Protein AF-A0A7S0WTQ1-F1 (afdb_monomer)

Organism: NCBI:txid1034604

Solvent-accessible surface area (backbone atoms only — not comparable to full-atom values): 6253 Å² total; per-residue (Å²): 131,86,50,66,30,55,54,42,41,50,51,45,52,50,55,63,58,44,78,76,57,76,97,70,66,87,62,72,41,68,65,56,55,48,52,49,48,54,59,39,61,77,39,40,82,76,46,52,39,61,47,46,14,42,35,38,29,27,28,16,75,68,66,48,78,50,63,68,52,49,51,51,46,43,53,32,57,71,69,43,57,97,82,48,52,53,72,73,29,52,54,34,29,51,53,8,29,54,55,49,70,38,86,56,68,75,65,63,75,82,112

Structure (mmCIF, N/CA/C/O backbone):
data_AF-A0A7S0WTQ1-F1
#
_entry.id   AF-A0A7S0WTQ1-F1
#
loop_
_atom_site.group_PDB
_atom_site.id
_atom_site.type_symbol
_atom_site.label_atom_id
_atom_site.label_alt_id
_atom_site.label_comp_id
_atom_site.label_asym_id
_atom_site.label_entity_id
_atom_site.label_seq_id
_atom_site.pdbx_PDB_ins_code
_atom_site.Cartn_x
_atom_site.Cartn_y
_atom_site.Cartn_z
_atom_site.occupancy
_atom_site.B_iso_or_equiv
_atom_site.auth_seq_id
_atom_site.auth_comp_id
_atom_site.auth_asym_id
_atom_site.auth_atom_id
_atom_site.pdbx_PDB_model_num
ATOM 1 N N . PRO A 1 1 ? -8.232 14.805 -10.580 1.00 51.22 1 PRO A N 1
ATOM 2 C CA . PRO A 1 1 ? -6.791 14.499 -10.389 1.00 51.22 1 PRO A CA 1
ATOM 3 C C . PRO A 1 1 ? -6.658 12.988 -10.179 1.00 51.22 1 PRO A C 1
ATOM 5 O O . PRO A 1 1 ? -7.501 12.440 -9.477 1.00 51.22 1 PRO A O 1
ATOM 8 N N . LEU A 1 2 ? -5.696 12.313 -10.818 1.00 58.34 2 LEU A N 1
ATOM 9 C CA . LEU A 1 2 ? -5.459 10.882 -10.573 1.00 58.34 2 LEU A CA 1
ATOM 10 C C . LEU A 1 2 ? -5.000 10.687 -9.125 1.00 58.34 2 LEU A C 1
ATOM 12 O O . LEU A 1 2 ? -4.160 11.450 -8.641 1.00 58.34 2 LEU A O 1
ATOM 16 N N . SER A 1 3 ? -5.571 9.703 -8.428 1.00 71.94 3 SER A N 1
ATOM 17 C CA . SER A 1 3 ? -5.115 9.362 -7.083 1.00 71.94 3 SER A CA 1
ATOM 18 C C . SER A 1 3 ? -3.726 8.714 -7.157 1.00 71.94 3 SER A C 1
ATOM 20 O O . SER A 1 3 ? -3.349 8.126 -8.172 1.00 71.94 3 SER A O 1
ATOM 22 N N . ILE A 1 4 ? -2.947 8.805 -6.077 1.00 72.88 4 ILE A N 1
ATOM 23 C CA . ILE A 1 4 ? -1.618 8.171 -5.996 1.00 72.88 4 ILE A CA 1
ATOM 24 C C . ILE A 1 4 ? -1.737 6.649 -6.193 1.00 72.88 4 ILE A C 1
ATOM 26 O O . ILE A 1 4 ? -0.883 6.033 -6.831 1.00 72.88 4 ILE A O 1
ATOM 30 N N . ALA A 1 5 ? -2.834 6.058 -5.708 1.00 70.00 5 ALA A N 1
ATOM 31 C CA . ALA A 1 5 ? -3.151 4.650 -5.907 1.00 70.00 5 ALA A CA 1
ATOM 32 C C . ALA A 1 5 ? -3.352 4.309 -7.393 1.00 70.00 5 ALA A C 1
ATOM 34 O O . ALA A 1 5 ? -2.808 3.312 -7.861 1.00 70.00 5 ALA A O 1
ATOM 35 N N . ASP A 1 6 ? -4.058 5.153 -8.152 1.00 72.25 6 ASP A N 1
ATOM 36 C CA . ASP A 1 6 ? -4.261 4.943 -9.592 1.00 72.25 6 ASP A CA 1
ATOM 37 C C . ASP A 1 6 ? -2.953 5.080 -10.380 1.00 72.25 6 ASP A C 1
ATOM 39 O O . ASP A 1 6 ? -2.714 4.323 -11.320 1.00 72.25 6 ASP A O 1
ATOM 43 N N . ALA A 1 7 ? -2.086 6.017 -9.984 1.00 72.44 7 ALA A N 1
ATOM 44 C CA . ALA A 1 7 ? -0.779 6.207 -10.611 1.00 72.44 7 ALA A CA 1
ATOM 45 C C . ALA A 1 7 ? 0.137 4.987 -10.408 1.00 72.44 7 ALA A C 1
ATOM 47 O O . ALA A 1 7 ? 0.752 4.509 -11.363 1.00 72.44 7 ALA A O 1
ATOM 48 N N . LEU A 1 8 ? 0.185 4.439 -9.189 1.00 71.69 8 LEU A N 1
ATOM 49 C CA . LEU A 1 8 ? 0.946 3.220 -8.893 1.00 71.69 8 LEU A CA 1
ATOM 50 C C . LEU A 1 8 ? 0.338 1.986 -9.557 1.00 71.69 8 LEU A C 1
ATOM 52 O O . LEU A 1 8 ? 1.070 1.157 -10.094 1.00 71.69 8 LEU A O 1
ATOM 56 N N . TYR A 1 9 ? -0.989 1.883 -9.581 1.00 73.62 9 TYR A N 1
ATOM 57 C CA . TYR A 1 9 ? -1.671 0.801 -10.278 1.00 73.62 9 TYR A CA 1
ATOM 58 C C . TYR A 1 9 ? -1.364 0.830 -11.780 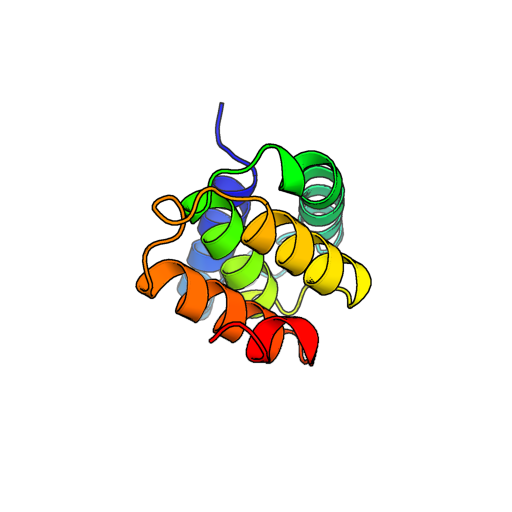1.00 73.62 9 TYR A C 1
ATOM 60 O O . TYR A 1 9 ? -1.028 -0.198 -12.365 1.00 73.62 9 TYR A O 1
ATOM 68 N N . ALA A 1 10 ? -1.395 2.007 -12.410 1.00 73.19 10 ALA A N 1
ATOM 69 C CA . ALA A 1 10 ? -0.997 2.162 -13.806 1.00 73.19 10 ALA A CA 1
ATOM 70 C C . ALA A 1 10 ? 0.472 1.762 -14.029 1.00 73.19 10 ALA A C 1
ATOM 72 O O . ALA A 1 10 ? 0.759 1.033 -14.979 1.00 73.19 10 ALA A O 1
ATOM 73 N N . ALA A 1 11 ? 1.384 2.159 -13.134 1.00 68.56 11 ALA A N 1
ATOM 74 C CA . ALA A 1 11 ? 2.796 1.777 -13.205 1.00 68.56 11 ALA A CA 1
ATOM 75 C C . ALA A 1 11 ? 2.993 0.252 -13.130 1.00 68.56 11 ALA A C 1
ATOM 77 O O . ALA A 1 11 ? 3.729 -0.318 -13.935 1.00 68.56 11 ALA A O 1
ATOM 78 N N . VAL A 1 12 ? 2.271 -0.429 -12.237 1.00 72.56 12 VAL A N 1
ATOM 79 C CA . VAL A 1 12 ? 2.254 -1.898 -12.146 1.00 72.56 12 VAL A CA 1
ATOM 80 C C . VAL A 1 12 ? 1.747 -2.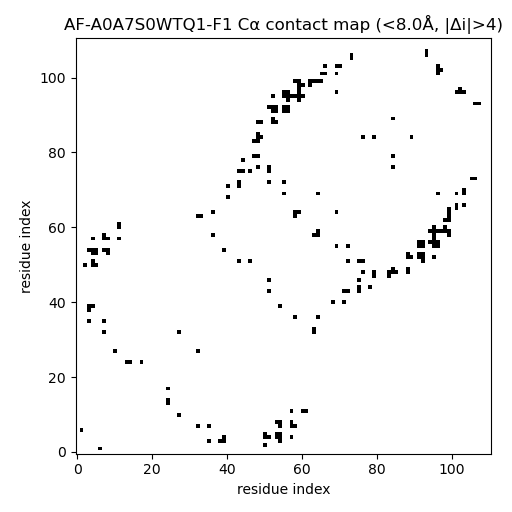537 -13.434 1.00 72.56 12 VAL A C 1
ATOM 82 O O . VAL A 1 12 ? 2.347 -3.489 -13.930 1.00 72.56 12 VAL A O 1
ATOM 85 N N . GLN A 1 13 ? 0.656 -2.024 -14.003 1.00 76.25 13 GLN A N 1
ATOM 86 C CA . GLN A 1 13 ? 0.086 -2.577 -15.232 1.00 76.25 13 GLN A CA 1
ATOM 87 C C . GLN A 1 13 ? 1.032 -2.395 -16.424 1.00 76.25 13 GLN A C 1
ATOM 89 O O . GLN A 1 13 ? 1.169 -3.309 -17.237 1.00 76.25 13 GLN A O 1
ATOM 94 N N . VAL A 1 14 ? 1.745 -1.267 -16.488 1.00 69.00 14 VAL A N 1
ATOM 95 C CA . VAL A 1 14 ? 2.813 -1.032 -17.470 1.00 69.00 14 VAL A CA 1
ATOM 96 C C . VAL A 1 14 ? 3.983 -1.989 -17.248 1.00 69.00 14 VAL A C 1
ATOM 98 O O . VAL A 1 14 ? 4.453 -2.584 -18.213 1.00 69.00 14 VAL A O 1
ATOM 101 N N . GLN A 1 15 ? 4.418 -2.214 -16.006 1.00 66.44 15 GLN A N 1
ATOM 102 C CA . GLN A 1 15 ? 5.483 -3.172 -15.691 1.00 66.44 15 GLN A CA 1
ATOM 103 C C . GLN A 1 15 ? 5.103 -4.606 -16.093 1.00 66.44 15 GLN A C 1
ATOM 105 O O . GLN A 1 15 ? 5.905 -5.315 -16.700 1.00 66.44 15 GLN A O 1
ATOM 110 N N . ARG A 1 16 ? 3.858 -5.022 -15.827 1.00 64.56 16 ARG A N 1
ATOM 111 C CA . ARG A 1 16 ? 3.332 -6.332 -16.245 1.00 64.56 16 ARG A CA 1
ATOM 112 C C . ARG A 1 16 ? 3.268 -6.454 -17.766 1.00 64.56 16 ARG A C 1
ATOM 114 O O . ARG A 1 16 ? 3.714 -7.465 -18.300 1.00 64.56 16 ARG A O 1
ATOM 121 N N . ALA A 1 17 ? 2.786 -5.426 -18.463 1.00 62.34 17 ALA A N 1
ATOM 122 C CA . ALA A 1 17 ? 2.731 -5.399 -19.927 1.00 62.34 17 ALA A CA 1
ATOM 123 C C . ALA A 1 17 ? 4.131 -5.336 -20.579 1.00 62.34 17 ALA A C 1
ATOM 125 O O . ALA A 1 17 ? 4.357 -5.924 -21.637 1.00 62.34 17 ALA A O 1
ATOM 126 N N . GLY A 1 18 ? 5.090 -4.676 -19.925 1.00 53.81 18 GLY A N 1
ATOM 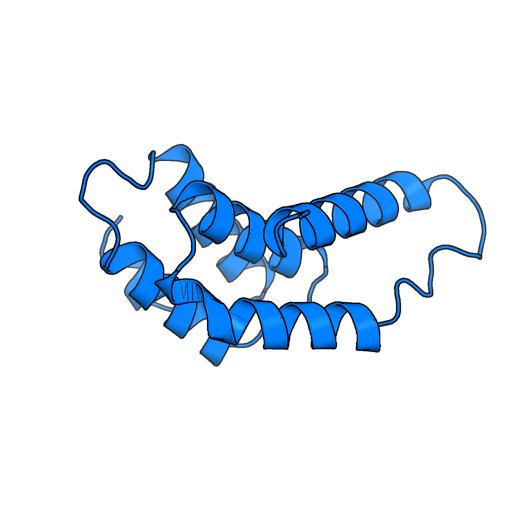127 C CA . GLY A 1 18 ? 6.475 -4.504 -20.372 1.00 53.81 18 GLY A CA 1
ATOM 128 C C . GLY A 1 18 ? 7.323 -5.778 -20.341 1.00 53.81 18 GLY A C 1
ATOM 129 O O . GLY A 1 18 ? 8.377 -5.818 -20.970 1.00 53.81 18 GLY A O 1
ATOM 130 N N . THR A 1 19 ? 6.845 -6.855 -19.709 1.00 52.50 19 THR A N 1
ATOM 131 C CA . THR A 1 19 ? 7.479 -8.183 -19.807 1.00 52.50 19 THR A CA 1
ATOM 132 C C . THR A 1 19 ? 7.403 -8.794 -21.215 1.00 52.50 19 THR A C 1
ATOM 134 O O . THR A 1 19 ? 8.044 -9.812 -21.463 1.00 52.50 19 THR A O 1
ATOM 137 N N . SER A 1 20 ? 6.675 -8.172 -22.157 1.00 49.88 20 SER A N 1
ATOM 138 C CA . SER A 1 20 ? 6.542 -8.653 -23.541 1.00 49.88 20 SER A CA 1
ATOM 139 C C . SER A 1 20 ? 7.278 -7.841 -24.616 1.00 49.88 20 SER A C 1
ATOM 141 O O . SER A 1 20 ? 7.308 -8.301 -25.754 1.00 49.88 20 SER A O 1
ATOM 143 N N . SER A 1 21 ? 7.895 -6.681 -24.338 1.00 45.69 21 SER A N 1
ATOM 144 C CA . SER A 1 21 ? 8.744 -6.038 -25.359 1.00 45.69 21 SER A CA 1
ATOM 145 C C . SER A 1 21 ? 9.658 -4.923 -24.839 1.00 45.69 21 SER A C 1
ATOM 147 O O . SER A 1 21 ? 9.200 -3.904 -24.334 1.00 45.69 21 SER A O 1
ATOM 149 N N . SER A 1 22 ? 10.956 -5.127 -25.081 1.00 42.31 22 SER A N 1
ATOM 150 C CA . SER A 1 22 ? 11.982 -4.130 -25.421 1.00 42.31 22 SER A CA 1
ATOM 151 C C . SER A 1 22 ? 12.202 -2.931 -24.478 1.00 42.31 22 SER A C 1
ATOM 153 O O . SER A 1 22 ? 11.555 -1.892 -24.564 1.00 42.31 22 SER A O 1
ATOM 155 N N . SER A 1 23 ? 13.233 -3.077 -23.638 1.00 47.50 23 SER A N 1
ATOM 156 C CA . SER A 1 23 ? 14.350 -2.140 -23.384 1.00 47.50 23 SER A CA 1
ATOM 157 C C . SER A 1 23 ? 14.120 -0.679 -22.950 1.00 47.50 23 SER A C 1
ATOM 159 O O . SER A 1 23 ? 15.092 -0.053 -22.539 1.00 47.50 23 SER A O 1
ATOM 161 N N . ASN A 1 24 ? 12.897 -0.141 -22.940 1.00 46.62 24 ASN A N 1
ATOM 162 C CA . ASN A 1 24 ? 12.596 1.219 -22.454 1.00 46.62 24 ASN A CA 1
ATOM 163 C C . ASN A 1 24 ? 11.760 1.255 -21.159 1.00 46.62 24 ASN A C 1
ATOM 165 O O . ASN A 1 24 ? 11.649 2.307 -20.536 1.00 46.62 24 ASN A O 1
ATOM 169 N N . ALA A 1 25 ? 11.198 0.123 -20.719 1.00 45.06 25 ALA A N 1
ATOM 170 C CA . ALA A 1 25 ? 10.373 0.026 -19.506 1.00 45.06 25 ALA A CA 1
ATOM 171 C C . ALA A 1 25 ? 11.183 -0.093 -18.196 1.00 45.06 25 ALA A C 1
ATOM 173 O O . ALA A 1 25 ? 10.628 0.053 -17.112 1.00 45.06 25 ALA A O 1
ATOM 174 N N . SER A 1 26 ? 12.499 -0.323 -18.273 1.00 48.19 26 SER A N 1
ATOM 175 C CA . SER A 1 26 ? 13.377 -0.536 -17.107 1.00 48.19 26 SER A CA 1
ATOM 176 C C . SER A 1 26 ? 13.651 0.726 -16.279 1.00 48.19 26 SER A C 1
ATOM 178 O O . SER A 1 26 ? 14.381 0.670 -15.293 1.00 48.19 26 SER A O 1
ATOM 180 N N . ARG A 1 27 ? 13.093 1.867 -16.692 1.00 48.81 27 ARG A N 1
ATOM 181 C CA . ARG A 1 27 ? 13.162 3.153 -15.995 1.00 48.81 27 ARG A CA 1
ATOM 182 C C . ARG A 1 27 ? 11.767 3.729 -15.762 1.00 48.81 27 ARG A C 1
ATOM 184 O O . ARG A 1 27 ? 11.553 4.926 -15.927 1.00 48.81 27 ARG A O 1
ATOM 191 N N . VAL A 1 28 ? 10.807 2.912 -15.328 1.00 53.97 28 VAL A N 1
ATOM 192 C CA . VAL A 1 28 ? 9.903 3.461 -14.307 1.00 53.97 28 VAL A CA 1
ATOM 193 C C . VAL A 1 28 ? 10.834 3.807 -13.146 1.00 53.97 28 VAL A C 1
ATOM 195 O O . VAL A 1 28 ? 11.310 2.917 -12.448 1.00 53.97 28 VAL A O 1
ATOM 198 N N . ASP A 1 29 ? 11.256 5.073 -13.101 1.00 65.81 29 ASP A N 1
ATOM 199 C CA . ASP A 1 29 ? 12.357 5.545 -12.268 1.00 65.81 29 ASP A CA 1
ATOM 200 C C . ASP A 1 29 ? 12.113 5.083 -10.833 1.00 65.81 29 ASP A C 1
ATOM 202 O O . ASP A 1 29 ? 11.067 5.380 -10.256 1.00 65.81 29 ASP A O 1
ATOM 206 N N . ALA A 1 30 ? 13.066 4.363 -10.239 1.00 66.81 30 ALA A N 1
ATOM 207 C CA . ALA A 1 30 ? 12.977 3.995 -8.827 1.00 66.81 30 ALA A CA 1
ATOM 208 C C . ALA A 1 30 ? 12.726 5.247 -7.963 1.00 66.81 30 ALA A C 1
ATOM 210 O O . ALA A 1 30 ? 11.959 5.199 -7.007 1.00 66.81 30 ALA A O 1
ATOM 211 N N . ALA A 1 31 ? 13.266 6.397 -8.389 1.00 69.94 31 ALA A N 1
ATOM 212 C CA . ALA A 1 31 ? 12.992 7.710 -7.818 1.00 69.94 31 ALA A CA 1
ATOM 213 C C . ALA A 1 31 ? 11.521 8.156 -7.957 1.00 69.94 31 ALA A C 1
ATOM 215 O O . ALA A 1 31 ? 10.976 8.749 -7.032 1.00 69.94 31 ALA A O 1
ATOM 216 N N . ALA A 1 32 ? 10.852 7.860 -9.075 1.00 74.31 32 ALA A N 1
ATOM 217 C CA . ALA A 1 32 ? 9.433 8.162 -9.269 1.00 74.31 32 ALA A CA 1
ATOM 218 C C . ALA A 1 32 ? 8.537 7.262 -8.404 1.00 74.31 32 ALA A C 1
ATOM 220 O O . ALA A 1 32 ? 7.580 7.750 -7.804 1.00 74.31 32 ALA A O 1
ATOM 221 N N . ILE A 1 33 ? 8.868 5.972 -8.286 1.00 73.06 33 ILE A N 1
ATOM 222 C CA . ILE A 1 33 ? 8.169 5.049 -7.377 1.00 73.06 33 ILE A CA 1
ATOM 223 C C . ILE A 1 33 ? 8.358 5.502 -5.926 1.00 73.06 33 ILE A C 1
ATOM 225 O O . ILE A 1 33 ? 7.392 5.552 -5.169 1.00 73.06 33 ILE A O 1
ATOM 229 N N . GLN A 1 34 ? 9.574 5.904 -5.558 1.00 75.38 34 GLN A N 1
ATOM 230 C CA . GLN A 1 34 ? 9.892 6.386 -4.218 1.00 75.38 34 GLN A CA 1
ATOM 231 C C . GLN A 1 34 ? 9.184 7.709 -3.891 1.00 75.38 34 GLN A C 1
ATOM 233 O O . GLN A 1 34 ? 8.581 7.829 -2.828 1.00 75.38 34 GLN A O 1
ATOM 238 N N . ALA A 1 35 ? 9.140 8.661 -4.826 1.00 77.06 35 ALA A N 1
ATOM 239 C CA . ALA A 1 35 ? 8.387 9.903 -4.656 1.00 77.06 35 ALA A CA 1
ATOM 240 C C . ALA A 1 35 ? 6.874 9.651 -4.503 1.00 77.06 35 ALA A C 1
ATOM 242 O O . ALA A 1 35 ? 6.212 10.287 -3.682 1.00 77.06 35 ALA A O 1
ATOM 243 N N . LEU A 1 36 ? 6.316 8.697 -5.259 1.00 75.38 36 LEU A N 1
ATOM 244 C CA . LEU A 1 36 ? 4.919 8.276 -5.109 1.00 75.38 36 LEU A CA 1
ATOM 245 C C . LEU A 1 36 ? 4.675 7.566 -3.772 1.00 75.38 36 LEU A C 1
ATOM 247 O O . LEU A 1 36 ? 3.620 7.762 -3.167 1.00 75.38 36 LEU A O 1
ATOM 251 N N . GLN A 1 37 ? 5.639 6.780 -3.292 1.00 78.06 37 GLN A N 1
ATOM 252 C CA . GLN A 1 37 ? 5.577 6.132 -1.985 1.00 78.06 37 GLN A CA 1
ATOM 253 C C . GLN A 1 37 ? 5.556 7.168 -0.858 1.00 78.06 37 GLN A C 1
ATOM 255 O O . GLN A 1 37 ? 4.706 7.074 0.022 1.00 78.06 37 GLN A O 1
ATOM 260 N N . GLU A 1 38 ? 6.432 8.171 -0.896 1.00 80.31 38 GLU A N 1
ATOM 261 C CA . GLU A 1 38 ? 6.490 9.246 0.104 1.00 80.31 38 GLU A CA 1
ATOM 262 C C . GLU A 1 38 ? 5.222 10.106 0.091 1.00 80.31 38 GLU A C 1
ATOM 264 O O . GLU A 1 38 ? 4.610 10.342 1.138 1.00 80.31 38 GLU A O 1
ATOM 269 N N . ALA A 1 39 ? 4.769 10.510 -1.099 1.00 77.88 39 ALA A N 1
ATOM 270 C CA . ALA A 1 39 ? 3.532 11.268 -1.256 1.00 77.88 39 ALA A CA 1
ATOM 271 C C . ALA A 1 39 ? 2.302 10.470 -0.791 1.00 77.88 39 ALA A C 1
ATOM 273 O O . ALA A 1 39 ? 1.381 11.035 -0.199 1.00 77.88 39 ALA A O 1
ATOM 274 N N . GLY A 1 40 ? 2.280 9.160 -1.053 1.00 76.62 40 GLY A N 1
ATOM 275 C CA . GLY A 1 40 ? 1.211 8.262 -0.627 1.00 76.62 40 GLY A CA 1
ATOM 276 C C . GLY A 1 40 ? 1.224 8.012 0.876 1.00 76.62 40 GLY A C 1
ATOM 277 O O . GLY A 1 40 ? 0.173 8.095 1.505 1.00 76.62 40 GLY A O 1
ATOM 278 N N . ALA A 1 41 ? 2.407 7.808 1.466 1.00 77.44 41 ALA A N 1
ATOM 279 C CA . ALA A 1 41 ? 2.602 7.622 2.903 1.00 77.44 41 ALA A CA 1
ATOM 280 C C . ALA A 1 41 ? 2.043 8.793 3.721 1.00 77.44 41 ALA A C 1
ATOM 282 O O . ALA A 1 41 ? 1.429 8.580 4.766 1.00 77.44 41 ALA A O 1
ATOM 283 N N . GLY A 1 42 ? 2.225 10.022 3.228 1.00 79.31 42 GLY A N 1
ATOM 284 C CA . GLY A 1 42 ? 1.693 11.233 3.857 1.00 79.31 42 GLY A CA 1
ATOM 285 C C . GLY A 1 42 ? 0.169 11.368 3.785 1.00 79.31 42 GLY A C 1
ATOM 286 O O . GLY A 1 42 ? -0.393 12.160 4.531 1.00 79.31 42 GLY A O 1
ATOM 287 N N . LYS A 1 43 ? -0.501 10.597 2.918 1.00 81.19 43 LYS A N 1
ATOM 288 C CA . LYS A 1 43 ? -1.950 10.676 2.673 1.00 81.19 43 LYS A CA 1
ATOM 289 C C . LYS A 1 43 ? -2.716 9.408 3.042 1.00 81.19 43 LYS A C 1
ATOM 291 O O . LYS A 1 43 ? -3.905 9.329 2.760 1.00 81.19 43 LYS A O 1
ATOM 296 N N . LEU A 1 44 ? -2.076 8.423 3.680 1.00 78.94 44 LEU A N 1
ATOM 297 C CA . LEU A 1 44 ? -2.714 7.141 4.018 1.00 78.94 44 LEU A CA 1
ATOM 298 C C . LEU A 1 44 ? -3.987 7.313 4.860 1.00 78.94 44 LEU A C 1
ATOM 300 O O . LEU A 1 44 ? -4.968 6.625 4.610 1.00 78.94 44 LEU A O 1
ATOM 304 N N . GLY A 1 45 ? -3.992 8.255 5.808 1.00 73.25 45 GLY A N 1
ATOM 305 C CA . GLY A 1 45 ? -5.165 8.546 6.646 1.00 73.25 45 GLY A CA 1
ATOM 306 C C . GLY A 1 45 ? -6.312 9.266 5.923 1.00 73.25 45 GLY A C 1
ATOM 307 O O . GLY A 1 45 ? -7.407 9.352 6.463 1.00 73.25 45 GLY A O 1
ATOM 308 N N . GLU A 1 46 ? -6.075 9.774 4.711 1.00 81.06 46 GLU A N 1
ATOM 309 C CA . GLU A 1 46 ? -7.086 10.413 3.857 1.00 81.06 46 GLU A CA 1
ATOM 310 C C . GLU A 1 46 ? -7.611 9.459 2.770 1.00 81.06 46 GLU A C 1
ATOM 312 O O . GLU A 1 46 ? -8.547 9.797 2.042 1.00 81.06 46 GLU A O 1
ATOM 317 N N . MET A 1 47 ? -6.999 8.278 2.616 1.00 78.12 47 MET A N 1
ATOM 318 C CA . MET A 1 47 ? -7.392 7.298 1.607 1.00 78.12 47 MET A CA 1
ATOM 319 C C . MET A 1 47 ? -8.611 6.501 2.063 1.00 78.12 47 MET A C 1
ATOM 321 O O . MET A 1 47 ? -8.677 6.018 3.191 1.00 78.12 47 MET A O 1
ATOM 325 N N . ASP A 1 48 ? -9.549 6.282 1.142 1.00 79.81 48 ASP A N 1
ATOM 326 C CA . ASP A 1 48 ? -10.582 5.273 1.344 1.00 79.81 48 ASP A CA 1
ATOM 327 C C . ASP A 1 48 ? -9.982 3.850 1.329 1.00 79.81 48 ASP A C 1
ATOM 329 O O . ASP A 1 48 ? -8.865 3.614 0.853 1.00 79.81 48 ASP A O 1
ATOM 333 N N . GLY A 1 49 ? -10.740 2.872 1.835 1.00 76.38 49 GLY A N 1
ATOM 334 C CA . GLY A 1 49 ? -10.282 1.483 1.946 1.00 76.38 49 GLY A CA 1
ATOM 335 C C . GLY A 1 49 ? -9.871 0.840 0.624 1.00 76.38 49 GLY A C 1
ATOM 336 O O . GLY A 1 49 ? -8.970 -0.000 0.590 1.00 76.38 49 GLY A O 1
ATOM 337 N N . LYS A 1 50 ? -10.483 1.262 -0.486 1.00 79.50 50 LYS A N 1
ATOM 338 C CA . LYS A 1 50 ? -10.150 0.774 -1.825 1.00 79.50 50 LYS A CA 1
ATOM 339 C C . LYS A 1 50 ? -8.809 1.341 -2.289 1.00 79.50 50 LYS A C 1
ATOM 341 O O . LYS A 1 50 ? -7.966 0.582 -2.768 1.00 79.50 50 LYS A O 1
ATOM 346 N N . CYS A 1 51 ? -8.606 2.647 -2.149 1.00 80.75 51 CYS A N 1
ATOM 347 C CA . CYS A 1 51 ? -7.378 3.347 -2.507 1.00 80.75 51 CYS A CA 1
ATOM 348 C C . CYS A 1 51 ? -6.204 2.833 -1.679 1.00 80.75 51 CYS A C 1
ATOM 350 O O . CYS A 1 51 ? -5.154 2.537 -2.246 1.00 80.75 51 CYS A O 1
ATOM 352 N N . LEU A 1 52 ? -6.403 2.641 -0.374 1.00 82.06 52 LEU A N 1
ATOM 353 C CA . LEU A 1 52 ? -5.394 2.099 0.531 1.00 82.06 52 LEU A CA 1
ATOM 354 C C . LEU A 1 52 ? -4.964 0.682 0.117 1.00 82.06 52 LEU A C 1
ATOM 356 O O . LEU A 1 52 ? -3.774 0.410 -0.055 1.00 82.06 52 LEU A O 1
ATOM 360 N N . ALA A 1 53 ? -5.926 -0.214 -0.118 1.00 82.31 53 ALA A N 1
ATOM 361 C CA . ALA A 1 53 ? -5.638 -1.583 -0.539 1.00 82.31 53 ALA A CA 1
ATOM 362 C C . ALA A 1 53 ? -4.969 -1.655 -1.920 1.00 82.31 53 ALA A C 1
ATOM 364 O O . ALA A 1 53 ? -4.059 -2.461 -2.125 1.00 82.31 53 ALA A O 1
ATOM 365 N N . LEU A 1 54 ? -5.388 -0.816 -2.875 1.00 82.94 54 LEU A N 1
ATOM 366 C CA . LEU A 1 54 ? -4.754 -0.734 -4.194 1.00 82.94 54 LEU A CA 1
ATOM 367 C C . LEU A 1 54 ? -3.334 -0.175 -4.110 1.00 82.94 54 LEU A C 1
ATOM 369 O O . LEU A 1 54 ? -2.445 -0.706 -4.773 1.00 82.94 54 LEU A O 1
ATOM 373 N N . PHE A 1 55 ? -3.112 0.850 -3.289 1.00 84.44 55 PHE A N 1
ATOM 374 C CA . PHE A 1 55 ? -1.803 1.459 -3.069 1.00 84.44 55 PHE A CA 1
ATOM 375 C C . PHE A 1 55 ? -0.801 0.431 -2.530 1.00 84.44 55 PHE A C 1
ATOM 377 O O . PHE A 1 55 ? 0.228 0.184 -3.160 1.00 84.44 55 PHE A O 1
ATOM 384 N N . ILE A 1 56 ? -1.145 -0.250 -1.434 1.00 84.44 56 ILE A N 1
ATOM 385 C CA . ILE A 1 56 ? -0.288 -1.262 -0.798 1.00 84.44 56 ILE A CA 1
ATOM 386 C C . ILE A 1 56 ? -0.091 -2.484 -1.697 1.00 84.44 56 ILE A C 1
ATOM 388 O O . ILE A 1 56 ? 1.031 -2.957 -1.864 1.00 84.44 56 ILE A O 1
ATOM 392 N N . SER A 1 57 ? -1.145 -2.968 -2.357 1.00 84.00 57 SER A N 1
ATOM 393 C CA . SER A 1 57 ? -1.018 -4.087 -3.298 1.00 84.00 57 SER A CA 1
ATOM 394 C C . SER A 1 57 ? -0.118 -3.751 -4.493 1.00 84.00 57 SER A C 1
ATOM 396 O O . SER A 1 57 ? 0.644 -4.607 -4.945 1.00 84.00 57 SER A O 1
ATOM 398 N N . SER A 1 58 ? -0.180 -2.516 -5.000 1.00 84.31 58 SER A N 1
ATOM 399 C CA . SER A 1 58 ? 0.641 -2.079 -6.136 1.00 84.31 58 SER A CA 1
ATOM 400 C C . SER A 1 58 ? 2.109 -1.938 -5.745 1.00 84.31 58 SER A C 1
ATOM 402 O O . SER A 1 58 ? 2.986 -2.400 -6.467 1.00 84.31 58 SER A O 1
ATOM 404 N N . LEU A 1 59 ? 2.374 -1.375 -4.568 1.00 81.88 59 LEU A N 1
ATOM 405 C CA . LEU A 1 59 ? 3.715 -1.281 -3.996 1.00 81.88 59 LEU A CA 1
ATOM 406 C C . LEU A 1 59 ? 4.357 -2.658 -3.784 1.00 81.88 59 LEU A C 1
ATOM 408 O O . LEU A 1 59 ? 5.484 -2.886 -4.225 1.00 81.88 59 LEU A O 1
ATOM 412 N N . GLY A 1 60 ? 3.597 -3.619 -3.254 1.00 80.94 60 GLY A N 1
ATOM 413 C CA . GLY A 1 60 ? 4.054 -5.005 -3.131 1.00 80.94 60 GLY A CA 1
ATOM 414 C C . GLY A 1 60 ? 4.393 -5.656 -4.473 1.00 80.94 60 GLY A C 1
ATOM 415 O O . GLY A 1 60 ? 5.399 -6.350 -4.578 1.00 80.94 60 GLY A O 1
ATOM 416 N N . GLN A 1 61 ? 3.623 -5.379 -5.530 1.00 79.81 61 GLN A N 1
ATOM 417 C CA . GLN A 1 61 ? 3.920 -5.878 -6.883 1.00 79.81 61 GLN A CA 1
ATOM 418 C C . GLN A 1 61 ? 5.153 -5.223 -7.520 1.00 79.81 61 GLN A C 1
ATOM 420 O O . GLN A 1 61 ? 5.797 -5.840 -8.367 1.00 79.81 61 GLN A O 1
ATOM 425 N N . LEU A 1 62 ? 5.487 -3.994 -7.122 1.00 77.38 62 LEU A N 1
ATOM 426 C CA . LEU A 1 62 ? 6.707 -3.304 -7.549 1.00 77.38 62 LEU A CA 1
ATOM 427 C C . LEU A 1 62 ? 7.934 -3.689 -6.708 1.00 77.38 62 LEU A C 1
ATOM 429 O O . LEU A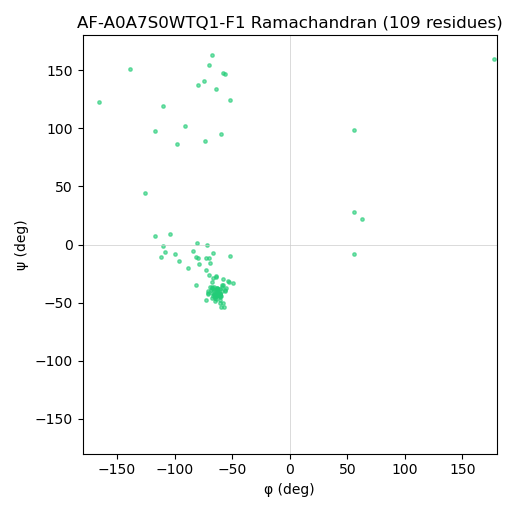 1 62 ? 9.035 -3.248 -7.028 1.00 77.38 62 LEU A O 1
ATOM 433 N N . GLY A 1 63 ? 7.766 -4.480 -5.641 1.00 75.00 63 GLY A N 1
ATOM 434 C CA . GLY A 1 63 ? 8.832 -4.744 -4.670 1.00 75.00 63 GLY A CA 1
ATOM 435 C C . GLY A 1 63 ? 9.297 -3.478 -3.942 1.00 75.00 63 GLY A C 1
ATOM 436 O O . GLY A 1 63 ? 10.423 -3.424 -3.453 1.00 75.00 63 GLY A O 1
ATOM 437 N N . ALA A 1 64 ? 8.452 -2.447 -3.904 1.00 73.44 64 ALA A N 1
ATOM 438 C CA . ALA A 1 64 ? 8.740 -1.157 -3.298 1.00 73.44 64 ALA A CA 1
ATOM 439 C C . ALA A 1 64 ? 7.893 -1.017 -2.035 1.00 73.44 64 ALA A C 1
ATOM 441 O O . ALA A 1 64 ? 6.672 -1.065 -2.102 1.00 73.44 64 ALA A O 1
ATOM 442 N N . GLY A 1 65 ? 8.523 -0.877 -0.874 1.00 73.19 65 GLY A N 1
ATOM 443 C CA . GLY A 1 65 ? 7.805 -0.829 0.393 1.00 73.19 65 GLY A CA 1
ATOM 444 C C . GLY A 1 65 ? 8.730 -0.728 1.591 1.00 73.19 65 GLY A C 1
ATOM 445 O O . GLY A 1 65 ? 9.913 -1.045 1.507 1.00 73.19 65 GLY A O 1
ATOM 446 N N . SER A 1 66 ? 8.196 -0.273 2.723 1.00 76.44 66 SER A N 1
ATOM 447 C CA . SER A 1 66 ? 8.930 -0.230 3.990 1.00 76.44 66 SER A CA 1
ATOM 448 C C . SER A 1 66 ? 8.046 -0.672 5.148 1.00 76.44 66 SER A C 1
ATOM 450 O O . SER A 1 66 ? 6.832 -0.469 5.124 1.00 76.44 66 SER A O 1
ATOM 452 N N . LYS A 1 67 ? 8.656 -1.241 6.196 1.00 75.75 67 LYS A N 1
ATOM 453 C CA . LYS A 1 67 ? 7.935 -1.681 7.403 1.00 75.75 67 LYS A CA 1
ATOM 454 C C . LYS A 1 67 ? 7.117 -0.553 8.032 1.00 75.75 67 LYS A C 1
ATOM 456 O O . LYS A 1 67 ? 5.994 -0.768 8.469 1.00 75.75 67 LYS A O 1
ATOM 461 N N . GLU A 1 68 ? 7.658 0.662 8.008 1.00 80.00 68 GLU A N 1
ATOM 462 C CA . GLU A 1 68 ? 6.961 1.860 8.472 1.00 80.00 68 GLU A CA 1
ATOM 463 C C . GLU A 1 68 ? 5.702 2.156 7.640 1.00 80.00 68 GLU A C 1
ATOM 465 O O . GLU A 1 68 ? 4.663 2.508 8.195 1.00 80.00 68 GLU A O 1
ATOM 470 N N . LEU A 1 69 ? 5.765 1.971 6.318 1.00 79.25 69 LEU A N 1
ATOM 471 C CA . LEU A 1 69 ? 4.618 2.155 5.435 1.00 79.25 69 LEU A CA 1
ATOM 472 C C . LEU A 1 69 ? 3.526 1.111 5.685 1.00 79.25 69 LEU A C 1
ATOM 474 O O . LEU A 1 69 ? 2.356 1.477 5.763 1.00 79.25 69 LEU A O 1
ATOM 478 N N . ALA A 1 70 ? 3.901 -0.162 5.841 1.00 77.62 70 ALA A N 1
ATOM 479 C CA . ALA A 1 70 ? 2.955 -1.229 6.167 1.00 77.62 70 ALA A CA 1
ATOM 480 C C . ALA A 1 70 ? 2.257 -0.969 7.510 1.00 77.62 70 ALA A C 1
ATOM 482 O O . ALA A 1 70 ? 1.036 -1.079 7.594 1.00 77.62 70 ALA A O 1
ATOM 483 N N . SER A 1 71 ? 3.005 -0.521 8.522 1.00 78.50 71 SER A N 1
ATOM 484 C CA . SER A 1 71 ? 2.447 -0.181 9.833 1.00 78.50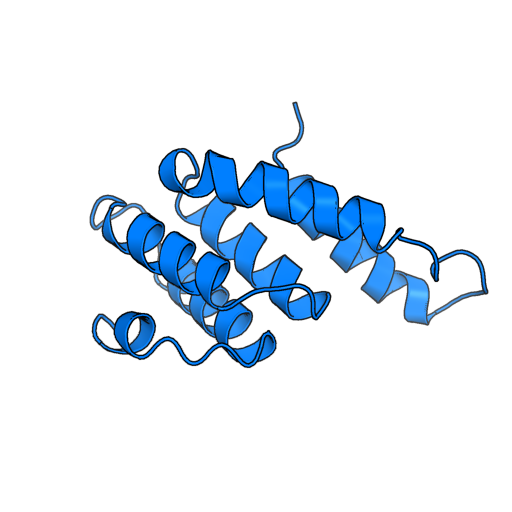 71 SER A CA 1
ATOM 485 C C . SER A 1 71 ? 1.479 1.008 9.763 1.00 78.50 71 SER A C 1
ATOM 487 O O . SER A 1 71 ? 0.365 0.946 10.288 1.00 78.50 71 SER A O 1
ATOM 489 N N . LYS A 1 72 ? 1.835 2.072 9.027 1.00 81.06 72 LYS A N 1
ATOM 490 C CA . LYS A 1 72 ? 0.934 3.214 8.790 1.00 81.06 72 LYS A CA 1
ATOM 491 C C . LYS A 1 72 ? -0.316 2.813 8.007 1.00 81.06 72 LYS A C 1
ATOM 493 O O . LYS A 1 72 ? -1.401 3.304 8.306 1.00 81.06 72 LYS A O 1
ATOM 498 N N . ALA A 1 73 ? -0.182 1.920 7.030 1.00 80.06 73 ALA A N 1
ATOM 499 C CA . ALA A 1 73 ? -1.314 1.411 6.268 1.00 80.06 73 ALA A CA 1
ATOM 500 C C . ALA A 1 73 ? -2.229 0.520 7.117 1.00 80.06 73 ALA A C 1
ATOM 502 O O . ALA A 1 73 ? -3.443 0.617 6.983 1.00 80.06 73 ALA A O 1
ATOM 503 N N . SER A 1 74 ? -1.668 -0.277 8.030 1.00 77.88 74 SER A N 1
ATOM 504 C CA . SER A 1 74 ? -2.422 -1.030 9.041 1.00 77.88 74 SER A CA 1
ATOM 505 C C . SER A 1 74 ? -3.264 -0.103 9.914 1.00 77.88 74 SER A C 1
ATOM 507 O O . SER A 1 74 ? -4.473 -0.276 10.052 1.00 77.88 74 SER A O 1
ATOM 509 N N . ALA A 1 75 ? -2.635 0.946 10.451 1.00 79.50 75 ALA A N 1
ATOM 510 C CA . ALA A 1 75 ? -3.313 1.938 11.275 1.00 79.50 75 ALA A CA 1
ATOM 511 C C . ALA A 1 75 ? -4.418 2.673 10.498 1.00 79.50 75 ALA A C 1
ATOM 513 O O . ALA A 1 75 ? -5.515 2.857 11.020 1.00 79.50 75 ALA A O 1
ATOM 514 N N . ALA A 1 76 ? -4.157 3.043 9.239 1.00 80.25 76 ALA A N 1
ATOM 515 C CA . ALA A 1 76 ? -5.159 3.646 8.365 1.00 80.25 76 ALA A CA 1
ATOM 516 C C . ALA A 1 76 ? -6.319 2.680 8.071 1.00 80.25 76 ALA A C 1
ATOM 518 O O . ALA A 1 76 ? -7.473 3.094 8.097 1.00 80.25 76 ALA A O 1
ATOM 519 N N . ALA A 1 77 ? -6.033 1.392 7.858 1.00 77.62 77 ALA A N 1
ATOM 520 C CA . ALA A 1 77 ? -7.054 0.374 7.636 1.00 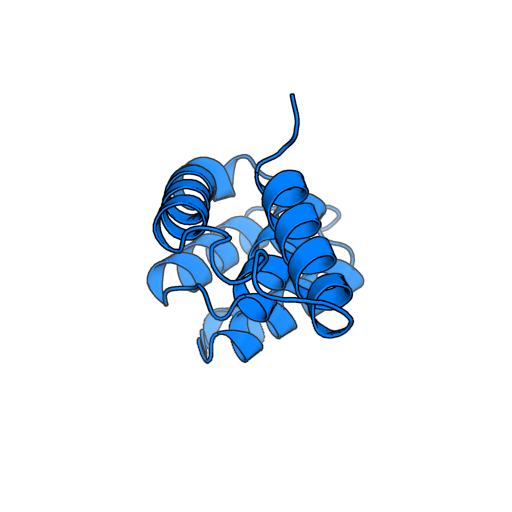77.62 77 ALA A CA 1
ATOM 521 C C . ALA A 1 77 ? -7.963 0.197 8.863 1.00 77.62 77 ALA A C 1
ATOM 523 O O . ALA A 1 77 ? -9.181 0.161 8.724 1.00 77.62 77 ALA A O 1
ATOM 524 N N . ARG A 1 78 ? -7.387 0.173 10.068 1.00 75.75 78 ARG A N 1
ATOM 525 C CA . ARG A 1 78 ? -8.132 0.091 11.338 1.00 75.75 78 ARG A CA 1
ATOM 526 C C . ARG A 1 78 ? -8.971 1.332 11.640 1.00 75.75 78 ARG A C 1
ATOM 528 O O . ARG A 1 78 ? -9.977 1.239 12.332 1.00 75.75 78 ARG A O 1
ATOM 535 N N . ALA A 1 79 ? -8.551 2.497 11.150 1.00 78.00 79 ALA A N 1
ATOM 536 C CA . ALA A 1 79 ? -9.277 3.752 11.326 1.00 78.00 79 ALA A CA 1
ATOM 537 C C . ALA A 1 79 ? -10.461 3.910 10.356 1.00 78.00 79 ALA A C 1
ATOM 539 O O . ALA A 1 79 ? -11.271 4.825 10.523 1.00 78.00 79 ALA A O 1
ATOM 540 N N . LEU A 1 80 ? -10.570 3.050 9.339 1.00 71.44 80 LEU A N 1
ATOM 541 C CA . LEU A 1 80 ? -11.701 3.076 8.423 1.00 71.44 80 LEU A CA 1
ATOM 542 C C . LEU A 1 80 ? -12.947 2.489 9.109 1.00 71.44 80 LEU A C 1
ATOM 544 O O . LEU A 1 80 ? -12.847 1.503 9.835 1.00 71.44 80 LEU A O 1
ATOM 548 N N . PRO A 1 81 ? -14.137 3.077 8.887 1.00 65.88 81 PRO A N 1
ATOM 549 C CA . PRO A 1 81 ? -15.375 2.581 9.485 1.00 65.88 81 PRO A CA 1
ATOM 550 C C . PRO A 1 81 ? -15.621 1.116 9.086 1.00 65.88 81 PRO A C 1
ATOM 552 O O . PRO A 1 81 ? -15.293 0.743 7.962 1.00 65.88 81 PRO A O 1
ATOM 555 N N . GLU A 1 82 ? -16.248 0.311 9.958 1.00 56.78 82 GLU A N 1
ATOM 556 C CA . GLU A 1 82 ? -16.462 -1.156 9.825 1.00 56.78 82 GLU A CA 1
ATOM 557 C C . GLU A 1 82 ? -17.105 -1.627 8.495 1.00 56.78 82 GLU A C 1
ATOM 559 O O . GLU A 1 82 ? -17.131 -2.816 8.188 1.00 56.78 82 GLU A O 1
ATOM 564 N N . HIS A 1 83 ? -17.608 -0.711 7.662 1.00 50.16 83 HIS A N 1
ATOM 565 C CA . HIS A 1 83 ? -18.177 -0.988 6.336 1.00 50.16 83 HIS A CA 1
ATOM 566 C C . HIS A 1 83 ? -17.326 -0.473 5.153 1.00 50.16 83 HIS A C 1
ATOM 568 O O . HIS A 1 83 ? -17.703 -0.649 3.993 1.00 50.16 83 HIS A O 1
ATOM 574 N N . GLY A 1 84 ? -16.193 0.181 5.422 1.00 51.62 84 GLY A N 1
ATOM 575 C CA . GLY A 1 84 ? -15.360 0.893 4.447 1.00 51.62 84 GLY A CA 1
ATOM 576 C C . GLY A 1 84 ? -14.298 0.038 3.751 1.00 51.62 84 GLY A C 1
ATOM 577 O O . GLY A 1 84 ? -13.850 0.396 2.661 1.00 51.62 84 GLY A O 1
ATOM 578 N N . ILE A 1 85 ? -13.925 -1.109 4.326 1.00 59.88 85 ILE A N 1
ATOM 579 C CA . ILE A 1 85 ? -12.998 -2.060 3.702 1.00 59.88 85 ILE A CA 1
ATOM 580 C C . ILE A 1 85 ? -13.735 -3.371 3.471 1.00 59.88 85 ILE A C 1
ATOM 582 O O . ILE A 1 85 ? -13.880 -4.201 4.360 1.00 59.88 85 ILE A O 1
ATOM 586 N N . TRP A 1 86 ? -14.221 -3.566 2.247 1.00 63.62 86 TRP A N 1
ATOM 587 C CA . TRP A 1 86 ? -14.765 -4.859 1.844 1.00 63.62 86 TRP A CA 1
ATOM 588 C C . TRP A 1 86 ? -13.704 -5.956 2.051 1.00 63.62 86 TRP A C 1
ATOM 590 O O . TRP A 1 86 ? -12.526 -5.686 1.809 1.00 63.62 86 TRP A O 1
ATOM 600 N N . PRO A 1 87 ? -14.081 -7.198 2.407 1.00 70.00 87 PRO A N 1
ATOM 601 C CA . PRO A 1 87 ? -13.134 -8.294 2.665 1.00 70.00 87 PRO A CA 1
ATOM 602 C C . PRO A 1 87 ? -12.077 -8.487 1.561 1.00 70.00 87 PRO A C 1
ATOM 604 O O . PRO A 1 87 ? -10.913 -8.783 1.821 1.00 70.00 87 PRO A O 1
ATOM 607 N N . LEU A 1 88 ? -12.469 -8.223 0.312 1.00 70.06 88 LEU A N 1
ATOM 608 C CA . LEU A 1 88 ? -11.608 -8.212 -0.874 1.00 70.06 88 LEU A CA 1
ATOM 609 C C . LEU A 1 88 ? -10.429 -7.226 -0.786 1.00 70.06 88 LEU A C 1
ATOM 611 O O . LEU A 1 88 ? -9.352 -7.492 -1.317 1.00 70.06 88 LEU A O 1
ATOM 615 N N . TYR A 1 89 ? -10.626 -6.078 -0.144 1.00 75.69 89 TYR A N 1
ATOM 616 C CA . TYR A 1 89 ? -9.605 -5.052 0.037 1.00 75.69 89 TYR A CA 1
ATOM 617 C C . TYR A 1 89 ? -8.676 -5.379 1.205 1.00 75.69 89 TYR A C 1
ATOM 619 O O . TYR A 1 89 ? -7.475 -5.162 1.065 1.00 75.69 89 TYR A O 1
ATOM 627 N N . ILE A 1 90 ? -9.180 -5.993 2.283 1.00 73.88 90 ILE A N 1
ATOM 628 C CA . ILE A 1 90 ? -8.319 -6.506 3.362 1.00 73.88 90 ILE A CA 1
ATOM 629 C C . ILE A 1 90 ? -7.366 -7.562 2.793 1.00 73.88 90 ILE A C 1
ATOM 631 O O . ILE A 1 90 ? -6.156 -7.444 2.952 1.00 73.88 90 ILE A O 1
ATOM 635 N N . GLN A 1 91 ? -7.874 -8.521 2.011 1.00 77.50 91 GLN A N 1
ATOM 636 C CA . GLN A 1 91 ? -7.027 -9.528 1.357 1.00 77.50 91 GLN A CA 1
ATOM 637 C C . GLN A 1 91 ? -5.970 -8.915 0.428 1.00 77.50 91 GLN A C 1
ATOM 639 O O . GLN A 1 91 ? -4.830 -9.375 0.400 1.00 77.50 91 GLN A O 1
ATOM 644 N N . LYS A 1 92 ? -6.317 -7.866 -0.329 1.00 78.00 92 LYS A N 1
ATOM 645 C CA . LYS A 1 92 ? -5.354 -7.151 -1.186 1.00 78.00 92 LYS A CA 1
ATOM 646 C C . LYS A 1 92 ? -4.284 -6.421 -0.384 1.00 78.00 92 LYS A C 1
ATOM 648 O O . LYS A 1 92 ? -3.131 -6.393 -0.813 1.00 78.00 92 LYS A O 1
ATOM 653 N N . LEU A 1 93 ? -4.666 -5.834 0.745 1.00 77.19 93 LEU A N 1
ATOM 654 C CA . LEU A 1 93 ? -3.761 -5.120 1.634 1.00 77.19 93 LEU A CA 1
ATOM 655 C C . LEU A 1 93 ? -2.779 -6.096 2.292 1.00 77.19 93 LEU A C 1
ATOM 657 O O . LEU A 1 93 ? -1.573 -5.883 2.208 1.00 77.19 93 LEU A O 1
ATOM 661 N N . VAL A 1 94 ? -3.282 -7.223 2.805 1.00 78.88 94 VAL A N 1
ATOM 662 C CA . VAL A 1 94 ? -2.473 -8.334 3.334 1.00 78.88 94 VAL A CA 1
ATOM 663 C C . VAL A 1 94 ? -1.508 -8.843 2.273 1.00 78.88 94 VAL A C 1
ATOM 665 O O . VAL A 1 94 ? -0.304 -8.829 2.494 1.00 78.88 94 VAL A O 1
ATOM 668 N N . ALA A 1 95 ? -2.008 -9.201 1.086 1.00 81.00 95 ALA A N 1
ATOM 669 C CA . ALA A 1 95 ? -1.175 -9.712 -0.001 1.00 81.00 95 ALA A CA 1
ATOM 670 C C . ALA A 1 95 ? -0.080 -8.718 -0.422 1.00 81.00 95 ALA A C 1
ATOM 672 O O . ALA A 1 95 ? 1.032 -9.131 -0.744 1.00 81.00 95 ALA A O 1
ATOM 673 N N . GLY A 1 96 ? -0.376 -7.413 -0.407 1.00 78.25 96 GLY A N 1
ATOM 674 C CA . GLY A 1 96 ? 0.613 -6.367 -0.652 1.00 78.25 96 GLY A CA 1
ATOM 675 C C . GLY A 1 96 ? 1.696 -6.325 0.426 1.00 78.25 96 GLY A C 1
ATOM 676 O O . GLY A 1 96 ? 2.877 -6.348 0.090 1.00 78.25 96 GLY A O 1
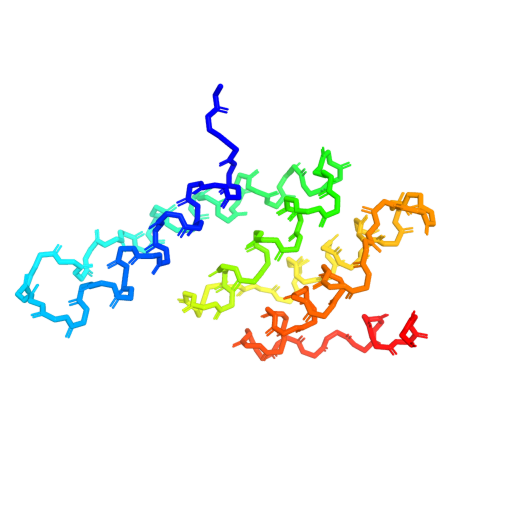ATOM 677 N N . CYS A 1 97 ? 1.317 -6.329 1.706 1.00 76.56 97 CYS A N 1
ATOM 678 C CA . CYS A 1 97 ? 2.263 -6.370 2.826 1.00 76.56 97 CYS A CA 1
ATOM 679 C C . CYS A 1 97 ? 3.136 -7.636 2.799 1.00 76.56 97 CYS A C 1
ATOM 681 O O . CYS A 1 97 ? 4.359 -7.541 2.918 1.00 76.56 97 CYS A O 1
ATOM 683 N N . THR A 1 98 ? 2.538 -8.806 2.550 1.00 79.00 98 THR A N 1
ATOM 684 C CA . THR A 1 98 ? 3.265 -10.075 2.398 1.00 79.00 98 THR A CA 1
ATOM 685 C C . THR A 1 98 ? 4.250 -10.022 1.228 1.00 79.00 98 THR A C 1
ATOM 687 O O . THR A 1 98 ? 5.392 -10.450 1.373 1.00 79.00 98 THR A O 1
ATOM 690 N N . ALA A 1 99 ? 3.851 -9.460 0.081 1.00 74.62 99 ALA A N 1
ATOM 691 C CA . ALA A 1 99 ? 4.724 -9.322 -1.089 1.00 74.62 99 ALA A CA 1
ATOM 692 C C . ALA A 1 99 ? 5.931 -8.404 -0.829 1.00 74.62 99 ALA A C 1
ATOM 694 O O . ALA A 1 99 ? 6.993 -8.609 -1.410 1.00 74.62 99 ALA A O 1
ATOM 695 N N . MET A 1 100 ? 5.797 -7.437 0.081 1.00 71.81 100 MET A N 1
ATOM 696 C CA . MET A 1 100 ? 6.908 -6.592 0.534 1.00 71.81 100 MET A CA 1
ATOM 697 C C . MET A 1 100 ? 7.802 -7.276 1.588 1.00 71.81 100 MET A C 1
ATOM 699 O O . MET A 1 100 ? 8.743 -6.648 2.066 1.00 71.81 100 MET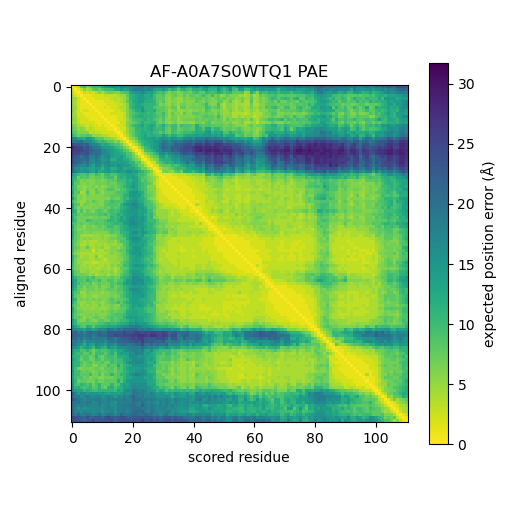 A O 1
ATOM 703 N N . GLN A 1 101 ? 7.521 -8.532 1.971 1.00 67.81 101 GLN A N 1
ATOM 704 C CA . GLN A 1 101 ? 8.134 -9.227 3.118 1.00 67.81 101 GLN A CA 1
ATOM 705 C C . GLN A 1 101 ? 7.969 -8.460 4.440 1.00 67.81 101 GLN A C 1
ATOM 707 O O . GLN A 1 101 ? 8.788 -8.550 5.355 1.00 67.81 101 GLN A O 1
ATOM 712 N N . LEU A 1 102 ? 6.897 -7.676 4.541 1.00 65.38 102 LEU A N 1
ATOM 713 C CA . LEU A 1 102 ? 6.578 -6.891 5.719 1.00 65.38 102 LEU A CA 1
ATOM 714 C C . LEU A 1 102 ? 5.549 -7.667 6.530 1.00 65.38 102 LEU A C 1
ATOM 716 O O . LEU A 1 102 ? 4.340 -7.499 6.375 1.00 65.38 102 LEU A O 1
ATOM 720 N N . GLU A 1 103 ? 6.049 -8.553 7.384 1.00 58.03 103 GLU A N 1
ATOM 721 C CA . GLU A 1 103 ? 5.240 -9.204 8.408 1.00 58.03 103 GLU A CA 1
ATOM 722 C C . GLU A 1 103 ? 4.945 -8.180 9.510 1.00 58.03 103 GLU A C 1
ATOM 724 O O . GLU A 1 103 ? 5.712 -8.003 10.460 1.00 58.03 103 GLU A O 1
ATOM 729 N N . ASP A 1 104 ? 3.852 -7.437 9.348 1.00 56.47 104 ASP A N 1
ATOM 730 C CA . ASP A 1 104 ? 3.255 -6.704 10.457 1.00 56.47 104 ASP A CA 1
ATOM 731 C C . ASP A 1 104 ? 2.217 -7.616 11.114 1.00 56.47 104 ASP A C 1
ATOM 733 O O . ASP A 1 104 ? 1.124 -7.809 10.582 1.00 56.47 104 ASP A O 1
ATOM 737 N N . ALA A 1 105 ? 2.588 -8.215 12.250 1.00 55.81 105 ALA A N 1
ATOM 738 C CA . ALA A 1 105 ? 1.720 -9.105 13.020 1.00 55.81 105 ALA A CA 1
ATOM 739 C C . ALA A 1 105 ? 0.370 -8.448 13.350 1.00 55.81 105 ALA A C 1
ATOM 741 O O . ALA A 1 105 ? -0.650 -9.129 13.342 1.00 55.81 105 ALA A O 1
ATOM 742 N N . ALA A 1 106 ? 0.339 -7.122 13.530 1.00 57.34 106 ALA A N 1
ATOM 743 C CA . ALA A 1 106 ? -0.886 -6.399 13.840 1.00 57.34 106 ALA A CA 1
ATOM 744 C C . ALA A 1 106 ? -1.911 -6.470 12.697 1.00 57.34 106 ALA A C 1
ATOM 746 O O . ALA A 1 106 ? -3.109 -6.406 12.939 1.00 57.34 106 ALA A O 1
ATOM 747 N N . LEU A 1 107 ? -1.470 -6.638 11.448 1.00 57.06 107 LEU A N 1
ATOM 748 C CA . LEU A 1 107 ? -2.375 -6.736 10.302 1.00 57.06 107 LEU A CA 1
ATOM 749 C C . LEU A 1 107 ? -3.139 -8.070 10.249 1.00 57.06 107 LEU A C 1
ATOM 751 O O . LEU A 1 107 ? -4.176 -8.156 9.596 1.00 57.06 107 LEU A O 1
ATOM 755 N N . TYR A 1 108 ? -2.600 -9.102 10.902 1.00 56.06 108 TYR A N 1
ATOM 756 C CA . TYR A 1 108 ? -3.159 -10.454 10.926 1.00 56.06 108 TYR A CA 1
ATOM 757 C C . TYR A 1 108 ? -4.017 -10.725 12.167 1.00 56.06 108 TYR A C 1
ATOM 759 O O . TYR A 1 108 ? -4.737 -11.715 12.178 1.00 56.06 108 TYR A O 1
ATOM 767 N N . GLU A 1 109 ? -3.950 -9.875 13.197 1.00 54.41 109 GLU A N 1
ATOM 768 C CA . GLU A 1 109 ? -4.731 -10.041 14.434 1.00 54.41 109 GLU A CA 1
ATOM 769 C C . GLU A 1 109 ? -6.202 -9.599 14.303 1.00 54.41 109 GLU A C 1
ATOM 771 O O . GLU A 1 109 ? -7.018 -10.003 15.126 1.00 54.41 109 GLU A O 1
ATOM 776 N N . ASP A 1 110 ? -6.552 -8.816 13.273 1.00 47.84 110 ASP A N 1
ATOM 777 C CA . ASP A 1 110 ? -7.927 -8.337 13.007 1.00 47.84 110 ASP A CA 1
ATOM 778 C C . ASP A 1 110 ? -8.641 -9.074 11.849 1.00 47.84 110 ASP A C 1
ATOM 780 O O . ASP A 1 110 ? -9.704 -8.640 11.397 1.00 47.84 110 ASP A O 1
ATOM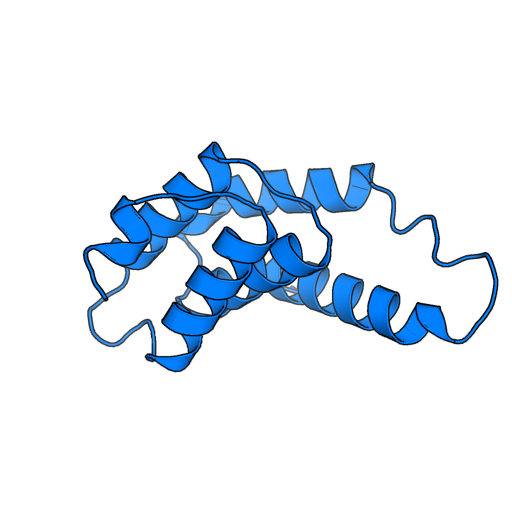 784 N N . LEU A 1 111 ? -8.049 -10.158 11.333 1.00 47.91 111 LEU A N 1
ATOM 785 C CA . LEU A 1 111 ? -8.641 -11.053 10.324 1.00 47.91 111 LEU A CA 1
ATOM 786 C C . LEU A 1 111 ? -9.305 -12.268 10.974 1.00 47.91 111 LEU A C 1
ATOM 788 O O . LEU A 1 111 ? -10.376 -12.671 10.464 1.00 47.91 111 LEU A O 1
#

Mean predicted aligned error: 9.29 Å

Radius of gyration: 13.81 Å; Cα contacts (8 Å, |Δi|>4): 117; chains: 1; bounding box: 32×26×40 Å

pLDDT: mean 70.16, std 11.22, range [42.31, 84.44]

Sequence (111 aa):
PLSIADALYAAVQVQRAGTSSSSNASRVDAAAIQALQEAGAGKLGEMDGKCLALFISSLGQLGAGSKELASKASAAARALPEHGIWPLYIQKLVAGCTAMQLEDAALYEDL

Foldseek 3Di:
DDDLLNVLLVLLVLVVVCVPDDDPNPPPPPVVVVVSLVVCLVCLLVDFLQSLLSNLLSCLSVLHDDLSSLVSSLVSNVPHPPVRHDPVSLVSSVNSCVSNVRPPVSSVVVD

Secondary structure (DSSP, 8-state):
---HHHHHHHHHHHHHHHTTS-SSGGGS-HHHHHHHHHHHHTTGGGS-HHHHHHHHHHHHHHT---HHHHHHHHHHHHHS-TTSS-HHHHHHHHHHHHHTT---GGGTTT-

Nearest PDB structures (foldseek):
  8fni-assembly1_6  TM=7.984E-01  e=4.797E-02  Trypanosoma brucei
  9evd-assembly1_3-2  TM=7.791E-01  e=5.593E-02  Polytomella sp. Pringsheim 198.80
  8apo-assembly1_Xd  TM=7.793E-01  e=8.000E-02  Polytomella magna
  9g6k-assembly1_L4  TM=7.089E-01  e=1.723E-01  Toxoplasma gondii
  6z1p-assembly1_AP  TM=7.133E-01  e=1.032E+00  Tetrahymena thermophila SB210